Protein 6FF2 (pdb70)

Solvent-accessible surface area: 7250 Å² total; per-residue (Å²): 72,104,39,86,4,63,9,102,56,20,55,24,47,71,0,63,65,19,0,37,72,18,0,70,130,26,107,11,15,106,50,10,90,5,61,63,172,86,11,69,0,27,0,75,27,66,99,104,107,6,48,39,70,80,0,78,85,18,0,83,121,81,65,18,88,22,130,73,101,52,78,9,68,10,99,56,19,56,21,45,68,0,64,68,20,0,36,59,16,0,70,126,29,106,10,15,104,49,12,86,4,62,63,175,84,13,65,0,26,0,67,25,66,98,106,108,7,49,35,69,78,0,85,86,16,0,83,120,80,65,18,83,28,114

Organism: Staphylococcus aureus (strain NCTC 8325 / PS 47) (NCBI:txid93061)

InterPro domains:
  IPR001802 Mercuric transport protein periplasmic component/copper chaperone CopZ [PR00946] (11-27)
  IPR001802 Mercuric transport protein periplasmic component/copper chaperone CopZ [PR00946] (27-42)
  IPR001802 Mercuric transport protein periplasmic component/copper chaperone CopZ [PR00946] (42-56)
  IPR001802 Mercuric transport protein periplasmic component/copper chaperone CopZ [PR00946] (56-68)
  IPR006121 Heavy metal-associated domain, HMA [PF00403] (6-66)
  IPR006121 Heavy metal-associated domain, HMA [PS50846] (2-68)
  IPR006121 Heavy metal-associated domain, HMA [cd00371] (6-67)
  IPR006122 Heavy metal-associated domain, copper ion-binding [TIGR00003] (6-68)
  IPR017969 Heavy-metal-associated, conserved site [PS01047] (8-37)
  IPR036163 Heavy metal-associated domain superfamily [SSF55008] (3-68)
  IPR049740 Copper chaperone CopZ [NF033795] (3-68)

Nearest PDB structures (foldseek):
  6ff2-assembly1_B  TM=1.013E+00  e=1.314E-13  Staphylococcus aureus subsp. aureus NCTC 8325
  2qif-assembly1_A  TM=9.947E-01  e=3.077E-09  unclassified
  2l3m-assembly1_A  TM=9.573E-01  e=1.815E-07  Bacillus anthracis str. Ames
  3dxs-assembly1_X  TM=9.642E-01  e=5.199E-07  Arabidopsis thaliana
  1osd-assembly2_B  TM=9.393E-01  e=1.394E-06  Cupriavidus metallidurans

Sequence (134 aa):
SQEILNVEGMSCGHCKSAVESALNNIDGVTSADVNLENGQVSVQYDDSKVAVSQMKKDAIEDQGYDVVSQEILLNVEGMSCGHCKSAVESSALNNIDGVTSADVNLENGQVSSVQYDDSSKVAVSQMKKDAIEDQGYDVV

Radius of gyration: 18.56 Å; Cα contacts (8 Å, |Δi|>4): 256; chains: 2; bounding box: 21×25×62 Å

CATH classification: 3.30.70.100

Secondary structure (DSSP, 8-state):
-EEEEEEE---SHHHHHHHHHHHHTSTTEEEEEEETTTTEEEEEE-TTT--HHHHHHHHHHTT-EE-/-EEEEEEE---SHHHHHHHHHHHHTSTTEEEEEEETTTTEEEEEE-TTT--HHHHHHHHHHTT-EE-

B-factor: mean 19.3, std 7.09, range [9.58, 59.44]

Structure (mmCIF, N/CA/C/O backbone):
data_6FF2
#
_entry.id   6FF2
#
_cell.length_a   26.619
_cell.length_b   49.460
_cell.length_c   102.829
_cell.angle_alpha   90.00
_cell.angle_beta   90.00
_cell.angle_gamma   90.00
#
_symmetry.space_group_name_H-M   'P 2 21 21'
#
loop_
_entity.id
_entity.type
_entity.pdbx_description
1 polymer 'Copper chaperone CopZ'
2 non-polymer 'COPPER (I) ION'
3 non-polymer 'MAGNESIUM ION'
4 water water
#
loop_
_atom_site.group_PD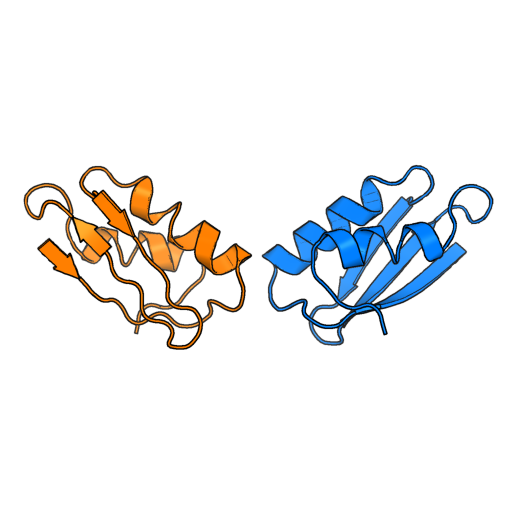B
_atom_site.id
_atom_site.type_symbol
_atom_site.label_atom_id
_atom_site.label_alt_id
_atom_site.label_comp_id
_atom_site.label_asym_id
_atom_site.label_entity_id
_atom_site.label_seq_id
_atom_site.pdbx_PDB_ins_code
_atom_site.Cartn_x
_atom_site.Cartn_y
_atom_site.Cartn_z
_atom_site.occupancy
_atom_site.B_iso_or_equiv
_atom_site.auth_seq_id
_atom_site.auth_comp_id
_atom_site.auth_asym_id
_atom_site.auth_atom_id
_atom_site.pdbx_PDB_model_num
ATOM 1 N N . SER A 1 2 ? 29.130 9.270 -4.065 1.00 18.30 2 SER A N 1
ATOM 2 C CA . SER A 1 2 ? 29.772 7.942 -4.015 1.00 15.72 2 SER A CA 1
ATOM 3 C C . SER A 1 2 ? 29.513 7.371 -2.591 1.00 12.76 2 SER A C 1
ATOM 4 O O . SER A 1 2 ? 29.187 8.143 -1.705 1.00 12.58 2 SER A O 1
ATOM 7 N N . GLN A 1 3 ? 29.656 6.077 -2.474 1.00 12.14 3 GLN A N 1
ATOM 8 C CA . GLN A 1 3 ? 29.535 5.340 -1.215 1.00 11.96 3 GLN A CA 1
ATOM 9 C C . GLN A 1 3 ? 30.725 4.476 -1.021 1.00 11.95 3 GLN A C 1
ATOM 10 O O . GLN A 1 3 ? 31.178 3.776 -1.962 1.00 13.08 3 GLN A O 1
ATOM 16 N N . GLU A 1 4 ? 31.286 4.518 0.214 1.00 11.56 4 GLU A N 1
ATOM 17 C CA . GLU A 1 4 ? 32.365 3.614 0.644 1.00 11.42 4 GLU A CA 1
ATOM 18 C C . GLU A 1 4 ? 31.908 2.876 1.849 1.00 11.13 4 GLU A C 1
ATOM 19 O O . GLU A 1 4 ? 31.311 3.466 2.715 1.00 12.72 4 GLU A O 1
ATOM 25 N N . ILE A 1 5 ? 32.127 1.572 1.883 1.00 12.20 5 ILE A N 1
ATOM 26 C CA . ILE A 1 5 ? 31.922 0.774 3.078 1.00 11.51 5 ILE A CA 1
ATOM 27 C C . ILE A 1 5 ? 33.269 0.355 3.638 1.00 12.64 5 ILE A C 1
ATOM 28 O O . ILE A 1 5 ? 34.006 -0.370 2.969 1.00 14.39 5 ILE A O 1
ATOM 33 N N . LEU A 1 6 ? 33.596 0.804 4.859 1.00 13.01 6 LEU A N 1
ATOM 34 C CA . LEU A 1 6 ? 34.815 0.407 5.550 1.00 13.23 6 LEU A CA 1
ATOM 35 C C . LEU A 1 6 ? 34.462 -0.694 6.521 1.00 13.42 6 LEU A C 1
ATOM 36 O O . LEU A 1 6 ? 33.381 -0.651 7.154 1.00 16.80 6 LEU A O 1
ATOM 41 N N . ASN A 1 7 ? 35.362 -1.654 6.681 1.00 16.04 7 ASN A N 1
ATOM 42 C CA . ASN A 1 7 ? 35.215 -2.697 7.712 1.00 16.50 7 ASN A CA 1
ATOM 43 C C . ASN A 1 7 ? 36.163 -2.340 8.863 1.00 16.69 7 ASN A C 1
ATOM 44 O O . ASN A 1 7 ? 37.334 -2.242 8.659 1.00 18.80 7 ASN A O 1
ATOM 49 N N . VAL A 1 8 ? 35.600 -2.099 10.050 1.00 17.71 8 VAL A N 1
ATOM 50 C CA . VAL A 1 8 ? 36.338 -1.518 11.160 1.00 16.37 8 VAL A CA 1
ATOM 51 C C . VAL A 1 8 ? 36.228 -2.448 12.317 1.00 16.32 8 VAL A C 1
ATOM 52 O O . VAL A 1 8 ? 35.140 -2.951 12.606 1.00 19.77 8 VAL A O 1
ATOM 56 N N . GLU A 1 9 ? 37.386 -2.698 12.925 1.00 15.90 9 GLU A N 1
ATOM 57 C CA . GLU A 1 9 ? 37.482 -3.495 14.170 1.00 17.75 9 GLU A CA 1
ATOM 58 C C . GLU A 1 9 ? 37.753 -2.592 15.349 1.00 19.46 9 GLU A C 1
ATOM 59 O O . GLU A 1 9 ? 38.531 -1.622 15.252 1.00 20.94 9 GLU A O 1
ATOM 65 N N . GLY A 1 10 ? 37.145 -2.964 16.478 1.00 19.60 10 GLY A N 1
ATOM 66 C CA . GLY A 1 10 ? 37.410 -2.257 17.751 1.00 19.81 10 GLY A CA 1
ATOM 67 C C . GLY A 1 10 ? 36.256 -1.377 18.214 1.00 19.44 10 GLY A C 1
ATOM 68 O O . GLY A 1 10 ? 36.313 -0.845 19.313 1.00 21.21 10 GLY A O 1
ATOM 69 N N . MET A 1 11 ? 35.215 -1.197 17.395 1.00 18.43 11 MET A N 1
ATOM 70 C CA . MET A 1 11 ? 34.115 -0.302 17.796 1.00 17.56 11 MET A CA 1
ATOM 71 C C . MET A 1 11 ? 33.193 -1.116 18.683 1.00 18.19 11 MET A C 1
ATOM 72 O O . MET A 1 11 ? 32.563 -2.059 18.225 1.00 22.31 11 MET A O 1
ATOM 77 N N . SER A 1 12 ? 33.102 -0.761 19.970 1.00 18.20 12 SER A N 1
ATOM 78 C CA . SER A 1 12 ? 32.373 -1.643 20.904 1.00 21.14 12 SER A CA 1
ATOM 79 C C . SER A 1 12 ? 31.101 -1.106 21.444 1.00 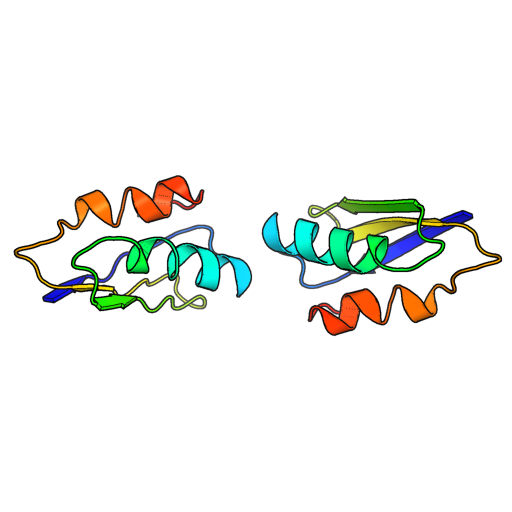22.07 12 SER A C 1
ATOM 80 O O . SER A 1 12 ? 30.418 -1.848 22.118 1.00 24.29 12 SER A O 1
ATOM 83 N N . CYS A 1 13 ? 30.812 0.159 21.256 1.00 18.42 13 CYS A N 1
ATOM 84 C CA . CYS A 1 13 ? 29.670 0.808 21.914 1.00 20.12 13 CYS A CA 1
ATOM 85 C C . CYS A 1 13 ? 29.289 2.091 21.214 1.00 18.88 13 CYS A C 1
ATOM 86 O O . CYS A 1 13 ? 29.941 2.521 20.268 1.00 19.52 13 CYS A O 1
ATOM 89 N N . GLY A 1 14 ? 28.192 2.700 21.664 1.00 20.96 14 GLY A N 1
ATOM 90 C CA . GLY A 1 14 ? 27.730 3.976 21.135 1.00 17.94 14 GLY A CA 1
ATOM 91 C C . GLY A 1 14 ? 28.719 5.130 21.172 1.00 18.23 14 GLY A C 1
ATOM 92 O O . GLY A 1 14 ? 28.689 5.976 20.302 1.00 19.65 14 GLY A O 1
ATOM 93 N N . HIS A 1 15 ? 29.654 5.147 22.142 1.00 16.37 15 HIS A N 1
ATOM 94 C CA . HIS A 1 15 ? 30.710 6.159 22.163 1.00 16.68 15 HIS A CA 1
ATOM 95 C C . HIS A 1 15 ? 31.684 5.998 20.973 1.00 16.63 15 HIS A C 1
ATOM 96 O O . HIS A 1 15 ? 32.122 7.010 20.393 1.00 17.80 15 HIS A O 1
ATOM 103 N N . CYS A 1 16 ? 31.983 4.744 20.628 1.00 16.82 16 CYS A N 1
ATOM 104 C CA . CYS A 1 16 ? 32.867 4.418 19.505 1.00 16.07 16 CYS A CA 1
ATOM 105 C C . CYS A 1 16 ? 32.189 4.884 18.197 1.00 16.34 16 CYS A C 1
ATOM 106 O O . CYS A 1 16 ? 32.802 5.572 17.356 1.00 17.74 16 CYS A O 1
ATOM 109 N N . LYS A 1 17 ? 30.925 4.554 18.080 1.00 15.99 17 LYS A N 1
ATOM 110 C CA . LYS A 1 17 ? 30.111 4.989 16.935 1.00 18.25 17 LYS A CA 1
ATOM 111 C C . LYS A 1 17 ? 30.157 6.494 16.785 1.00 17.94 17 LYS A C 1
ATOM 112 O O . LYS A 1 17 ? 30.382 7.043 15.682 1.00 17.46 17 LYS A O 1
ATOM 118 N N . SER A 1 18 ? 29.916 7.222 17.854 1.00 18.41 18 SER A N 1
ATOM 119 C CA . SER A 1 18 ? 29.877 8.646 17.788 1.00 17.84 18 SER A CA 1
ATOM 120 C C . SER A 1 18 ? 31.218 9.216 17.357 1.00 17.88 18 SER A C 1
ATOM 121 O O . SER A 1 18 ? 31.292 10.143 16.533 1.00 19.34 18 SER A O 1
ATOM 124 N N . ALA A 1 19 ? 32.292 8.671 17.913 1.00 16.06 19 ALA A N 1
ATOM 125 C CA . ALA A 1 19 ? 33.616 9.166 17.623 1.00 17.31 19 ALA A CA 1
ATOM 126 C C . ALA A 1 19 ? 34.000 8.954 16.139 1.00 15.99 19 ALA A C 1
ATOM 127 O O . ALA A 1 19 ? 34.675 9.812 15.553 1.00 17.64 19 ALA A O 1
ATOM 129 N N . VAL A 1 20 ? 33.689 7.765 15.631 1.00 16.26 20 VAL A N 1
ATOM 130 C CA . VAL A 1 20 ? 34.002 7.419 14.223 1.00 15.27 20 VAL A CA 1
ATOM 131 C C . VAL A 1 20 ? 33.167 8.319 13.319 1.00 15.25 20 VAL A C 1
ATOM 132 O O . VAL A 1 20 ? 33.728 8.932 12.365 1.00 14.35 20 VAL A O 1
ATOM 136 N N . GLU A 1 21 ? 31.883 8.429 13.579 1.00 14.97 21 GLU A N 1
ATOM 137 C CA . GLU A 1 21 ? 31.043 9.283 12.690 1.00 14.80 21 GLU A CA 1
ATOM 138 C C . GLU A 1 21 ? 31.519 10.752 12.731 1.00 16.14 21 GLU A C 1
ATOM 139 O O . GLU A 1 21 ? 31.565 11.409 11.694 1.00 16.63 21 GLU A O 1
ATOM 145 N N . SER A 1 22 ? 31.870 11.285 13.899 1.00 17.16 22 SER A N 1
ATOM 146 C CA . SER A 1 22 ? 32.352 12.652 13.958 1.00 17.93 22 SER A CA 1
ATOM 147 C C . SER A 1 22 ? 33.630 12.865 13.217 1.00 17.58 22 SER A C 1
ATOM 148 O O . SER A 1 22 ? 33.782 13.859 12.522 1.00 20.57 22 SER A O 1
ATOM 151 N N . ALA A 1 23 ? 34.572 11.944 13.360 1.00 15.73 23 ALA A N 1
ATOM 152 C CA . ALA A 1 23 ? 35.871 12.082 12.683 1.00 16.82 23 ALA A CA 1
ATOM 153 C C . ALA A 1 23 ? 35.691 12.083 11.164 1.00 15.86 23 ALA A C 1
ATOM 154 O O . ALA A 1 23 ? 36.284 12.872 10.463 1.00 18.40 23 ALA A O 1
ATOM 156 N N . LEU A 1 24 ? 34.813 11.212 10.699 1.00 13.45 24 LEU A N 1
ATOM 157 C CA . LEU A 1 24 ? 34.545 11.146 9.255 1.00 14.28 24 LEU A CA 1
ATOM 158 C C . LEU A 1 24 ? 33.841 12.376 8.744 1.00 15.74 24 LEU A C 1
ATOM 159 O O . LEU A 1 24 ? 34.198 12.883 7.717 1.00 15.41 24 LEU A O 1
ATOM 164 N N . ASN A 1 25 ? 32.801 12.828 9.455 1.00 13.80 25 ASN A N 1
ATOM 165 C CA . ASN A 1 25 ? 32.083 14.041 9.048 1.00 16.60 25 ASN A CA 1
ATOM 166 C C . ASN A 1 25 ? 32.889 15.331 9.115 1.00 17.36 25 ASN A C 1
ATOM 167 O O . ASN A 1 25 ? 32.512 16.336 8.485 1.00 22.42 25 ASN A O 1
ATOM 172 N N . ASN A 1 26 ? 33.981 15.350 9.847 1.00 18.84 26 ASN A N 1
ATOM 173 C CA . ASN A 1 26 ? 34.902 16.480 9.843 1.00 20.44 26 ASN A CA 1
ATOM 174 C C . ASN A 1 26 ? 35.648 16.665 8.556 1.00 20.37 26 ASN A C 1
ATOM 175 O O . ASN A 1 26 ? 36.206 17.714 8.360 1.00 25.11 26 ASN A O 1
ATOM 180 N N . ILE A 1 27 ? 35.726 15.622 7.710 1.00 17.01 27 ILE A N 1
ATOM 181 C CA . ILE A 1 27 ? 36.468 15.708 6.479 1.00 15.96 27 ILE A CA 1
ATOM 182 C C . ILE A 1 27 ? 35.625 16.420 5.434 1.00 16.76 27 ILE A C 1
ATOM 183 O O . ILE A 1 27 ? 34.493 15.982 5.166 1.00 17.84 27 ILE A O 1
ATOM 188 N N . ASP A 1 28 ? 36.210 17.422 4.787 1.00 16.28 28 ASP A N 1
ATOM 189 C CA . ASP A 1 28 ? 35.509 18.133 3.701 1.00 17.70 28 ASP A CA 1
ATOM 190 C C . ASP A 1 28 ? 35.330 17.179 2.539 1.00 17.42 28 ASP A C 1
ATOM 191 O O . ASP A 1 28 ? 36.276 16.504 2.089 1.00 18.79 28 ASP A O 1
ATOM 196 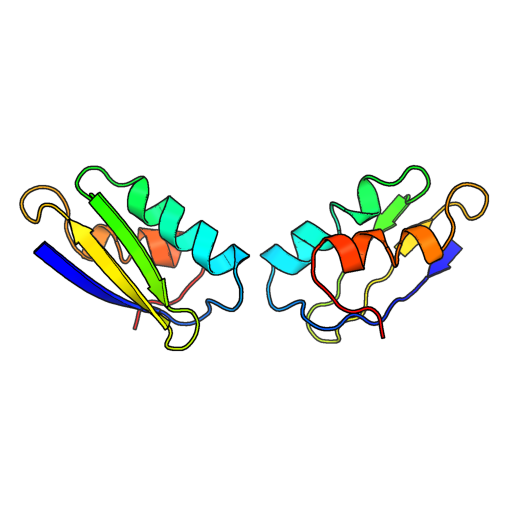N N . GLY A 1 29 ? 34.073 17.091 2.088 1.00 16.01 29 GLY A N 1
ATOM 197 C CA . GLY A 1 29 ? 33.665 16.163 1.027 1.00 15.07 29 GLY A CA 1
ATOM 198 C C . GLY A 1 29 ? 32.948 14.908 1.503 1.00 13.07 29 GLY A C 1
ATOM 199 O O . GLY A 1 29 ? 32.340 14.162 0.716 1.00 12.36 29 GLY A O 1
ATOM 200 N N . VAL A 1 30 ? 33.038 14.597 2.821 1.00 12.13 30 VAL A N 1
ATOM 201 C CA . VAL A 1 30 ? 32.191 13.548 3.418 1.00 13.28 30 VAL A CA 1
ATOM 202 C C . VAL A 1 30 ? 30.881 14.165 3.789 1.00 13.52 30 VAL A C 1
ATOM 203 O O . VAL A 1 30 ? 30.811 15.186 4.453 1.00 14.25 30 VAL A O 1
ATOM 207 N N . THR A 1 31 ? 29.826 13.549 3.253 1.00 12.47 31 THR A N 1
ATOM 208 C CA . THR A 1 31 ? 28.455 14.023 3.427 1.00 12.43 31 THR A CA 1
ATOM 209 C C . THR A 1 31 ? 27.799 13.415 4.659 1.00 11.79 31 THR A C 1
ATOM 210 O O . THR A 1 31 ? 27.111 14.113 5.390 1.00 15.80 31 THR A O 1
ATOM 214 N N . SER A 1 32 ? 28.006 12.117 4.893 1.00 12.36 32 SER A N 1
ATOM 215 C CA . SER A 1 32 ? 27.528 11.474 6.075 1.00 11.85 32 SER A CA 1
ATOM 216 C C . SER A 1 32 ? 28.304 10.202 6.340 1.00 12.04 32 SER A C 1
ATOM 217 O O . SER A 1 32 ? 28.971 9.650 5.443 1.00 10.89 32 SER A O 1
ATOM 220 N N . ALA A 1 33 ? 28.198 9.674 7.553 1.00 12.95 33 ALA A N 1
ATOM 221 C CA . ALA A 1 33 ? 28.820 8.424 7.920 1.00 12.74 33 ALA A CA 1
ATOM 222 C C . ALA A 1 33 ? 27.867 7.676 8.858 1.00 13.47 33 ALA A C 1
ATOM 223 O O . ALA A 1 33 ? 27.305 8.310 9.783 1.00 16.33 33 ALA A O 1
ATOM 225 N N . ASP A 1 34 ? 27.719 6.371 8.656 1.00 13.51 34 ASP A N 1
ATOM 226 C CA . ASP A 1 34 ? 26.783 5.533 9.468 1.00 15.18 34 ASP A CA 1
ATOM 227 C C . ASP A 1 34 ? 27.496 4.250 9.863 1.00 16.18 34 ASP A C 1
ATOM 228 O O . ASP A 1 34 ? 27.792 3.386 9.031 1.00 16.32 34 ASP A O 1
ATOM 233 N N . VAL A 1 35 ? 27.815 4.157 11.157 1.00 15.36 35 VAL A N 1
ATOM 234 C CA . VAL A 1 35 ? 28.419 2.987 11.758 1.00 15.36 35 VAL A CA 1
ATOM 235 C C . VAL A 1 35 ? 27.350 1.964 12.101 1.00 15.43 35 VAL A C 1
ATOM 236 O O . VAL A 1 35 ? 26.364 2.290 12.795 1.00 18.42 35 VAL A O 1
ATOM 240 N N . ASN A 1 36 ? 27.549 0.739 11.670 1.0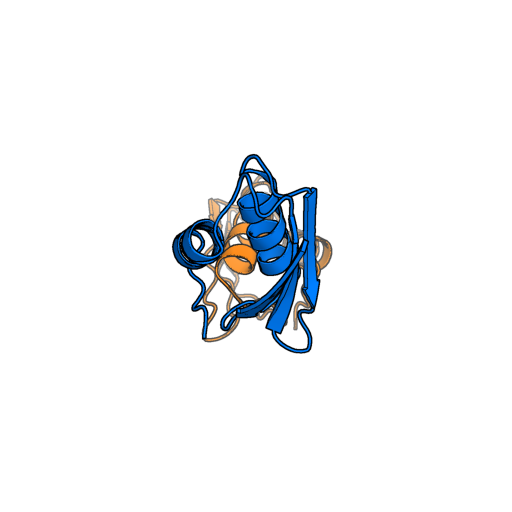0 16.92 36 ASN A N 1
ATOM 241 C CA . ASN A 1 36 ? 26.760 -0.411 12.161 1.00 17.02 36 ASN A CA 1
ATOM 242 C C . ASN A 1 36 ? 27.604 -1.155 13.170 1.00 17.17 36 ASN A C 1
ATOM 243 O O . ASN A 1 36 ? 28.520 -1.871 12.817 1.00 20.16 36 ASN A O 1
ATOM 248 N N . LEU A 1 37 ? 27.285 -0.989 14.450 1.00 19.33 37 LEU A N 1
ATOM 249 C CA . LEU A 1 37 ? 28.100 -1.605 15.510 1.00 21.16 37 LEU A CA 1
ATOM 250 C C . LEU A 1 37 ? 28.019 -3.109 15.500 1.00 23.18 37 LEU A C 1
ATOM 251 O O . LEU A 1 37 ? 28.947 -3.778 15.944 1.00 25.78 37 LEU A O 1
ATOM 256 N N . GLU A 1 38 ? 26.920 -3.637 14.965 1.00 22.60 38 GLU A N 1
ATOM 257 C CA . GLU A 1 38 ? 26.666 -5.093 15.001 1.00 28.43 38 GLU A CA 1
ATOM 258 C C . GLU A 1 38 ? 27.570 -5.840 14.023 1.00 28.03 38 GLU A C 1
ATOM 259 O O . GLU A 1 38 ? 27.938 -6.954 14.300 1.00 36.04 38 GLU A O 1
ATOM 265 N N . ASN A 1 39 ? 27.965 -5.209 12.910 1.00 25.67 39 ASN A N 1
ATOM 266 C CA . ASN A 1 39 ? 28.898 -5.885 11.993 1.00 24.73 39 ASN A CA 1
ATOM 267 C C . ASN A 1 39 ? 30.184 -5.160 11.701 1.00 20.49 39 ASN A C 1
ATOM 268 O O . ASN A 1 39 ? 31.009 -5.672 10.972 1.00 24.94 39 ASN A O 1
ATOM 273 N N . GLY A 1 40 ? 30.410 -4.009 12.309 1.00 18.12 40 GLY A N 1
ATOM 274 C CA . GLY A 1 40 ? 31.613 -3.228 12.092 1.00 17.37 40 GLY A CA 1
ATOM 275 C C . GLY A 1 40 ? 31.692 -2.482 10.776 1.00 18.09 40 GLY A C 1
ATOM 276 O O . GLY A 1 40 ? 32.748 -1.865 10.453 1.00 18.70 40 GLY A O 1
ATOM 277 N N . GLN A 1 41 ? 30.612 -2.493 10.009 1.00 16.60 41 GLN A N 1
ATOM 278 C CA . GLN A 1 41 ? 30.619 -1.791 8.730 1.00 17.90 41 GLN A CA 1
ATOM 279 C C . GLN A 1 41 ? 30.332 -0.330 8.921 1.00 16.68 41 GLN A C 1
ATOM 280 O O . GLN A 1 41 ? 29.340 0.042 9.582 1.00 20.15 41 GLN A O 1
ATOM 286 N N . VAL A 1 42 ? 31.127 0.495 8.265 1.00 15.05 42 VAL A N 1
ATOM 287 C CA . VAL A 1 42 ? 30.869 1.906 8.266 1.00 14.32 42 VAL A CA 1
ATOM 288 C C . VAL A 1 42 ? 30.588 2.432 6.845 1.00 14.14 42 VAL A C 1
ATOM 289 O O . VAL A 1 42 ? 31.443 2.274 5.996 1.00 15.83 42 VAL A O 1
ATOM 293 N N . SER A 1 43 ? 29.390 2.933 6.628 1.00 12.71 43 SER A N 1
ATOM 294 C CA . SER A 1 43 ? 28.977 3.425 5.325 1.00 12.95 43 SER A CA 1
ATOM 295 C C . SER A 1 43 ? 29.189 4.912 5.258 1.00 12.27 43 SER A C 1
ATOM 296 O O . SER A 1 43 ? 28.595 5.668 6.023 1.00 14.91 43 SER A O 1
ATOM 299 N N . VAL A 1 44 ? 29.954 5.373 4.258 1.00 11.70 44 VAL A N 1
ATOM 300 C CA . VAL A 1 44 ? 30.279 6.802 4.109 1.00 12.33 44 VAL A CA 1
ATOM 301 C C . VAL A 1 44 ? 29.754 7.241 2.747 1.00 11.38 44 VAL A C 1
ATOM 302 O O . VAL A 1 44 ? 30.011 6.582 1.732 1.00 12.14 44 VAL A O 1
ATOM 306 N N . GLN A 1 45 ? 28.980 8.295 2.759 1.00 9.58 45 GLN A N 1
ATOM 307 C CA . GLN A 1 45 ? 28.515 8.986 1.541 1.00 10.06 45 GLN A CA 1
ATOM 308 C C . GLN A 1 45 ? 29.438 10.193 1.333 1.00 10.31 45 GLN A C 1
ATOM 309 O O . GLN A 1 45 ? 29.637 11.017 2.255 1.00 10.29 45 GLN A O 1
ATOM 315 N N . TYR A 1 46 ? 29.963 10.351 0.118 1.00 10.06 46 TYR A N 1
ATOM 316 C CA . TYR A 1 46 ? 30.977 11.362 -0.107 1.00 10.43 46 TYR A CA 1
ATOM 317 C C . TYR A 1 46 ? 31.071 11.768 -1.578 1.00 11.53 46 TYR A C 1
ATOM 318 O O . TYR A 1 46 ? 30.602 11.008 -2.452 1.00 11.72 46 TYR A O 1
ATOM 327 N N . ASP A 1 47 ? 31.700 12.925 -1.797 1.00 11.80 47 ASP A N 1
ATOM 328 C CA . ASP A 1 47 ? 31.986 13.430 -3.149 1.00 10.39 47 ASP A CA 1
ATOM 329 C C . ASP A 1 47 ? 33.380 12.897 -3.494 1.00 10.31 47 ASP A C 1
ATOM 330 O O . ASP A 1 47 ? 34.367 13.343 -2.872 1.00 11.95 47 ASP A O 1
ATOM 335 N N . ASP A 1 48 ? 33.445 11.954 -4.420 1.00 12.06 48 ASP A N 1
ATOM 336 C CA . ASP A 1 48 ? 34.688 11.249 -4.754 1.00 12.10 48 ASP A CA 1
ATOM 337 C C . ASP A 1 48 ? 35.643 12.149 -5.556 1.00 11.23 48 ASP A C 1
ATOM 338 O O . ASP A 1 48 ? 36.802 11.763 -5.768 1.00 14.19 48 ASP A O 1
ATOM 343 N N . SER A 1 49 ? 35.236 13.367 -5.886 1.00 12.14 49 SER A N 1
ATOM 344 C CA . SER A 1 49 ? 36.177 14.332 -6.447 1.00 13.12 49 SER A CA 1
ATOM 345 C C . SER A 1 49 ? 36.918 15.053 -5.365 1.00 13.87 49 SER A C 1
ATOM 346 O O . SER A 1 49 ? 37.992 15.640 -5.613 1.00 17.35 49 SER A O 1
ATOM 349 N N . LYS A 1 50 ? 36.411 15.012 -4.114 1.00 12.59 50 LYS A N 1
ATOM 350 C CA . LYS A 1 50 ? 36.965 15.832 -3.026 1.00 14.34 50 LYS A CA 1
ATOM 351 C C . LYS A 1 50 ? 37.705 15.031 -1.981 1.00 15.69 50 LYS A C 1
ATOM 352 O O . LYS A 1 50 ? 38.703 15.501 -1.448 1.00 20.27 50 LYS A O 1
ATOM 358 N N . VAL A 1 51 ? 37.260 13.809 -1.742 1.00 11.87 51 VAL A N 1
ATOM 359 C CA . VAL A 1 51 ? 37.836 13.022 -0.634 1.00 12.46 51 VAL A CA 1
ATOM 360 C C . VAL A 1 51 ? 38.195 11.651 -1.107 1.00 14.33 51 VAL A C 1
ATOM 361 O O . VAL A 1 51 ? 37.489 11.041 -1.901 1.00 13.76 51 VAL A O 1
ATOM 365 N N . ALA A 1 52 ? 39.384 11.184 -0.656 1.00 13.96 52 ALA A N 1
ATOM 366 C CA . ALA A 1 52 ? 39.836 9.859 -0.918 1.00 13.83 52 ALA A CA 1
ATOM 367 C C . ALA A 1 52 ? 39.530 8.874 0.231 1.00 12.85 52 ALA A C 1
ATOM 368 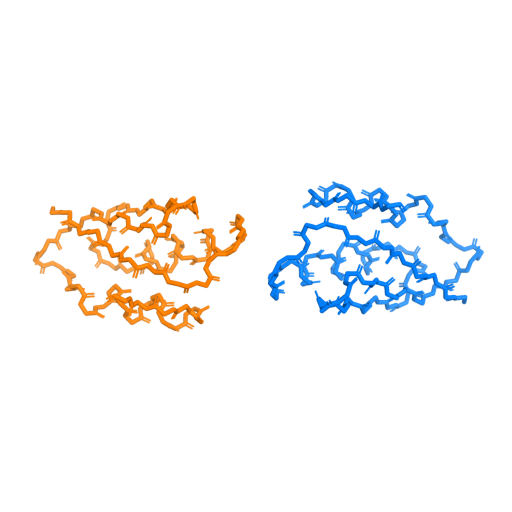O O . ALA A 1 52 ? 39.498 9.299 1.388 1.00 14.00 52 ALA A O 1
ATOM 370 N N . VAL A 1 53 ? 39.411 7.589 -0.095 1.00 13.28 53 VAL A N 1
ATOM 371 C CA . VAL A 1 53 ? 39.173 6.624 0.939 1.00 13.33 53 VAL A CA 1
ATOM 372 C C . VAL A 1 53 ? 40.360 6.603 1.941 1.00 13.07 53 VAL A C 1
ATOM 373 O O . VAL A 1 53 ? 40.165 6.367 3.123 1.00 13.84 53 VAL A O 1
ATOM 377 N N . SER A 1 54 ? 41.570 6.859 1.457 1.00 13.08 54 SER A N 1
ATOM 378 C CA . SER A 1 54 ? 42.730 6.929 2.359 1.00 13.10 54 SER A CA 1
ATOM 379 C C . SER A 1 54 ? 42.526 7.916 3.519 1.00 12.42 54 SER A C 1
ATOM 380 O O . SER A 1 54 ? 42.957 7.659 4.649 1.00 14.53 54 SER A O 1
ATOM 383 N N . GLN A 1 55 ? 41.895 9.057 3.271 1.00 12.05 55 GLN A N 1
ATOM 384 C CA . GLN A 1 55 ? 41.613 10.043 4.290 1.00 13.07 55 GLN A CA 1
ATOM 385 C C . GLN A 1 55 ? 40.606 9.468 5.318 1.00 12.75 55 GLN A C 1
ATOM 386 O O . GLN A 1 55 ? 40.694 9.747 6.518 1.00 14.37 55 GLN A O 1
ATOM 392 N N . MET A 1 56 ? 39.617 8.704 4.859 1.00 12.93 56 MET A N 1
ATOM 393 C CA . MET A 1 56 ? 38.665 8.094 5.770 1.00 12.92 56 MET A CA 1
ATOM 394 C C . MET A 1 56 ? 39.327 7.068 6.677 1.00 13.81 56 MET A C 1
ATOM 395 O O . MET A 1 56 ? 39.063 7.028 7.887 1.00 13.83 56 MET A O 1
ATOM 400 N N . LYS A 1 57 ? 40.132 6.194 6.079 1.00 13.11 57 LYS A N 1
ATOM 401 C CA A LYS A 1 57 ? 40.855 5.184 6.853 0.50 14.51 57 LYS A CA 1
ATOM 402 C CA B LYS A 1 57 ? 40.882 5.181 6.832 0.50 14.14 57 LYS A CA 1
ATOM 403 C C . LYS A 1 57 ? 41.722 5.862 7.890 1.00 14.28 57 LYS A C 1
ATOM 404 O O . LYS A 1 57 ? 41.796 5.380 9.037 1.00 15.57 57 LYS A O 1
ATOM 415 N N . ASP A 1 58 ? 42.434 6.919 7.491 1.00 14.24 58 ASP A N 1
ATOM 416 C CA . ASP A 1 58 ? 43.314 7.571 8.480 1.00 16.75 58 ASP A CA 1
ATOM 417 C C . ASP A 1 58 ? 42.529 8.154 9.613 1.00 16.11 58 ASP A C 1
ATOM 418 O O . ASP A 1 58 ? 42.977 8.106 10.770 1.00 18.85 58 ASP A O 1
ATOM 423 N N . ALA A 1 59 ? 41.375 8.760 9.312 1.00 15.55 59 ALA A N 1
ATOM 424 C CA . ALA A 1 59 ? 40.561 9.384 10.352 1.00 17.36 59 ALA A CA 1
ATOM 425 C C . ALA A 1 59 ? 40.082 8.344 11.353 1.00 16.28 59 ALA A C 1
ATOM 426 O O . ALA A 1 59 ? 40.008 8.620 12.571 1.00 18.84 59 ALA A O 1
ATOM 428 N N . ILE A 1 60 ? 39.756 7.170 10.873 1.00 14.09 60 ILE A N 1
ATOM 429 C CA . ILE A 1 60 ? 39.290 6.100 11.723 1.00 15.27 60 ILE A CA 1
ATOM 430 C C . ILE A 1 60 ? 40.461 5.587 12.581 1.00 15.82 60 ILE A C 1
ATOM 431 O O . ILE A 1 60 ? 40.311 5.411 13.795 1.00 16.55 60 ILE A O 1
ATOM 436 N N . GLU A 1 61 ? 41.601 5.342 11.954 1.00 16.50 61 GLU A N 1
ATOM 437 C CA . GLU A 1 61 ? 42.741 4.785 12.655 1.00 18.67 61 GLU A CA 1
ATOM 438 C C . GLU A 1 61 ? 43.286 5.792 13.664 1.00 19.12 61 GLU A C 1
ATOM 439 O O . GLU A 1 61 ? 43.694 5.382 14.747 1.00 23.67 61 GLU A O 1
ATOM 445 N N . ASP A 1 62 ? 43.215 7.084 13.378 1.00 20.82 62 ASP A N 1
ATOM 446 C CA . ASP A 1 62 ? 43.579 8.113 14.365 1.00 23.34 62 ASP A CA 1
ATOM 447 C C . ASP A 1 62 ? 42.696 8.147 15.615 1.00 21.30 62 ASP A C 1
ATOM 448 O O . ASP A 1 62 ? 43.116 8.663 16.624 1.00 26.65 62 ASP A O 1
ATOM 453 N N . GLN A 1 63 ? 41.467 7.658 15.548 1.00 21.02 63 GLN A N 1
ATOM 454 C CA . GLN A 1 63 ? 40.585 7.466 16.710 1.00 23.82 63 GLN A CA 1
ATOM 455 C C . GLN A 1 63 ? 40.860 6.171 17.458 1.00 21.83 63 GLN A C 1
ATOM 456 O O . GLN A 1 63 ? 40.192 5.912 18.475 1.00 26.37 63 GLN A O 1
ATOM 462 N N . GLY A 1 64 ? 41.834 5.382 17.002 1.00 21.92 64 GLY A N 1
ATOM 463 C CA . GLY A 1 64 ? 42.251 4.171 17.686 1.00 22.78 64 GLY A CA 1
ATOM 464 C C . GLY A 1 64 ? 41.723 2.843 17.192 1.00 22.72 64 GLY A C 1
ATOM 465 O O . GLY A 1 64 ? 42.017 1.827 17.777 1.00 25.94 64 GLY A O 1
ATOM 466 N N . TYR A 1 65 ? 40.999 2.819 16.089 1.00 18.21 65 TYR A N 1
ATOM 467 C CA . TYR A 1 65 ? 40.380 1.586 15.548 1.00 15.94 65 TYR A CA 1
ATOM 468 C C . TYR A 1 65 ? 41.227 1.042 14.402 1.00 17.43 65 TYR A C 1
ATOM 469 O O . TYR A 1 65 ? 42.079 1.717 13.910 1.00 20.33 65 TYR A O 1
ATOM 478 N N . ASP A 1 66 ? 40.974 -0.190 13.991 1.00 20.50 66 ASP A N 1
ATOM 479 C CA . ASP A 1 66 ? 41.696 -0.832 12.891 1.00 21.23 66 ASP A CA 1
ATOM 480 C C . ASP A 1 66 ? 40.767 -0.929 11.678 1.00 18.77 66 ASP A C 1
ATOM 481 O O . ASP A 1 66 ? 39.649 -1.476 11.779 1.00 21.42 66 ASP A O 1
ATOM 486 N N . VAL A 1 67 ? 41.228 -0.472 10.532 1.00 20.53 67 VAL A N 1
ATOM 487 C CA . VAL A 1 67 ? 40.440 -0.637 9.335 1.00 19.66 67 VAL A CA 1
ATOM 488 C C . VAL A 1 67 ? 40.963 -1.898 8.617 1.00 23.17 67 VAL A C 1
ATOM 489 O O . VAL A 1 67 ? 42.156 -2.000 8.368 1.00 25.12 67 VAL A O 1
ATOM 493 N N . VAL A 1 68 ? 40.082 -2.840 8.266 1.00 19.61 68 VAL A N 1
ATOM 494 C CA . VAL A 1 68 ? 40.482 -4.091 7.631 1.00 23.72 68 VAL A CA 1
ATOM 495 C C . VAL A 1 68 ? 40.833 -3.825 6.187 1.00 28.84 68 VAL A C 1
ATOM 496 O O . VAL A 1 68 ? 40.102 -3.124 5.479 1.00 34.60 68 VAL A O 1
ATOM 501 N N . SER B 1 2 ? 37.590 6.767 52.310 1.00 19.47 2 SER B N 1
ATOM 502 C CA . SER B 1 2 ? 36.918 5.499 52.209 1.00 18.18 2 SER B CA 1
ATOM 503 C C . SER B 1 2 ? 37.079 5.029 50.774 1.00 13.61 2 SER B C 1
ATOM 504 O O . SER B 1 2 ? 37.272 5.863 49.866 1.00 14.46 2 SER B O 1
ATOM 507 N N . GLN B 1 3 ? 36.966 3.742 50.623 1.00 15.45 3 GLN B N 1
ATOM 508 C CA . GLN B 1 3 ? 37.038 3.050 49.314 1.00 14.20 3 GLN B CA 1
ATOM 509 C C . GLN B 1 3 ? 35.832 2.165 49.101 1.00 12.26 3 GLN B C 1
ATOM 510 O O . GLN B 1 3 ? 35.416 1.405 49.973 1.00 15.20 3 GLN B O 1
ATOM 516 N N . GLU B 1 4 ? 35.240 2.258 47.898 1.00 11.27 4 GLU B N 1
ATOM 517 C CA . GLU B 1 4 ? 34.246 1.314 47.483 1.00 12.07 4 GLU B CA 1
ATOM 518 C C . GLU B 1 4 ? 34.643 0.712 46.184 1.00 13.20 4 GLU B C 1
ATOM 519 O O . GLU B 1 4 ? 34.993 1.473 45.276 1.00 13.61 4 GLU B O 1
ATOM 525 N N . ILE B 1 5 ? 34.465 -0.604 46.047 1.00 15.49 5 ILE B N 1
ATOM 526 C CA . ILE B 1 5 ? 34.721 -1.252 44.752 1.00 16.75 5 ILE B CA 1
ATOM 527 C C . ILE B 1 5 ? 33.383 -1.734 44.248 1.00 15.14 5 ILE B C 1
ATOM 528 O O . ILE B 1 5 ? 32.744 -2.564 44.880 1.00 20.28 5 ILE B O 1
ATOM 533 N N . LEU B 1 6 ? 32.917 -1.185 43.126 1.00 15.59 6 LEU B N 1
ATOM 534 C CA A LEU B 1 6 ? 31.682 -1.597 42.499 0.80 15.88 6 LEU B CA 1
ATOM 535 C CA B LEU B 1 6 ? 31.667 -1.603 42.507 0.20 14.99 6 LEU B CA 1
ATOM 536 C C . LEU B 1 6 ? 31.972 -2.456 41.288 1.00 15.98 6 LEU B C 1
ATOM 537 O O . LEU B 1 6 ? 32.931 -2.207 40.584 1.00 19.81 6 LEU B O 1
ATOM 546 N N . ASN B 1 7 ? 31.146 -3.469 41.060 1.00 17.36 7 ASN B N 1
ATOM 547 C CA . ASN B 1 7 ? 31.320 -4.344 39.881 1.00 17.65 7 ASN B CA 1
ATOM 548 C C . ASN B 1 7 ? 30.280 -3.881 38.860 1.00 19.40 7 ASN B C 1
ATOM 549 O O . ASN B 1 7 ? 29.112 -3.801 39.140 1.00 21.39 7 ASN B O 1
ATOM 554 N N . VAL B 1 8 ? 30.755 -3.546 37.668 1.00 18.20 8 VAL B N 1
ATOM 555 C CA . VAL B 1 8 ? 29.929 -2.909 36.655 1.00 17.32 8 VAL B CA 1
ATOM 556 C C . VAL B 1 8 ? 29.987 -3.750 35.392 1.00 19.18 8 VAL B C 1
ATOM 557 O O . VAL B 1 8 ? 31.067 -4.222 35.009 1.00 23.95 8 VAL B O 1
ATOM 561 N N . GLU B 1 9 ? 28.838 -3.863 34.746 1.00 20.67 9 GLU B N 1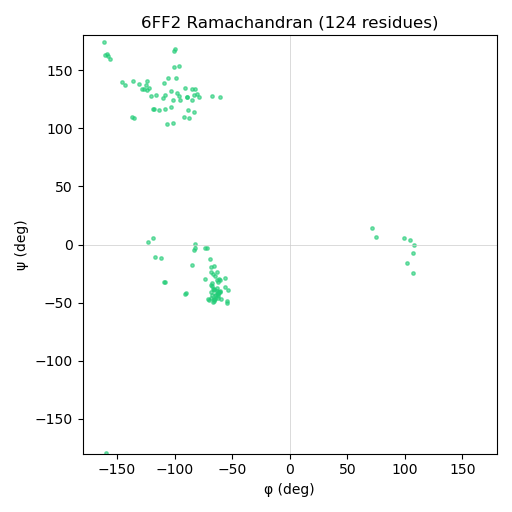
ATOM 562 C CA . GLU B 1 9 ? 28.668 -4.547 33.441 1.00 21.32 9 GLU B CA 1
ATOM 563 C C . GLU B 1 9 ? 28.402 -3.531 32.350 1.00 22.71 9 GLU B C 1
ATOM 564 O O . GLU B 1 9 ? 27.680 -2.606 32.566 1.00 23.23 9 GLU B O 1
ATOM 570 N N . GLY B 1 10 ? 29.008 -3.726 31.177 1.00 22.74 10 GLY B N 1
ATOM 571 C CA . GLY B 1 10 ? 28.734 -2.965 29.972 1.00 20.23 10 GLY B CA 1
ATOM 572 C C . GLY B 1 10 ? 29.808 -2.002 29.561 1.00 19.13 10 GLY B C 1
ATOM 573 O O . GLY B 1 10 ? 29.668 -1.340 28.542 1.00 21.38 10 GLY B O 1
ATOM 574 N N . MET B 1 11 ? 30.911 -1.908 30.314 1.00 17.76 11 MET B N 1
ATOM 575 C CA . MET B 1 11 ? 31.951 -0.943 30.002 1.00 17.36 11 MET B CA 1
ATOM 576 C C . MET B 1 11 ? 32.892 -1.635 29.048 1.00 19.70 11 MET B C 1
ATOM 577 O O . MET B 1 11 ? 33.550 -2.589 29.402 1.00 23.43 11 MET B O 1
ATOM 582 N N . SER B 1 12 ? 32.982 -1.141 27.840 1.00 17.80 12 SER B N 1
ATOM 583 C CA . SER B 1 12 ? 33.617 -1.958 26.812 1.00 17.41 12 SER B CA 1
ATOM 584 C C . SER B 1 12 ? 34.876 -1.331 26.248 1.00 17.35 12 SER B C 1
ATOM 585 O O . SER B 1 12 ? 35.585 -1.957 25.448 1.00 21.41 12 SER B O 1
ATOM 588 N N . CYS B 1 13 ? 35.155 -0.084 26.556 1.00 17.87 13 CYS B N 1
ATOM 589 C CA . CYS B 1 13 ? 36.291 0.615 25.992 1.00 19.77 13 CYS B CA 1
ATOM 590 C C . CYS B 1 13 ? 36.699 1.815 26.817 1.00 16.63 13 CYS B C 1
ATOM 591 O O . CYS B 1 13 ? 36.009 2.194 27.773 1.00 17.47 13 CYS B O 1
ATOM 594 N N . GLY B 1 14 ? 37.714 2.501 26.356 1.00 17.19 14 GLY B N 1
ATOM 595 C CA . GLY B 1 14 ? 38.211 3.668 27.017 1.00 17.44 14 GLY B CA 1
ATOM 596 C C . GLY B 1 14 ? 37.195 4.784 27.113 1.00 18.13 14 GLY B C 1
ATOM 597 O O . GLY B 1 14 ? 37.260 5.614 28.023 1.00 16.99 14 GLY B O 1
ATOM 598 N N . HIS B 1 15 ? 36.277 4.880 26.163 1.00 16.24 15 HIS B N 1
ATOM 599 C CA . HIS B 1 1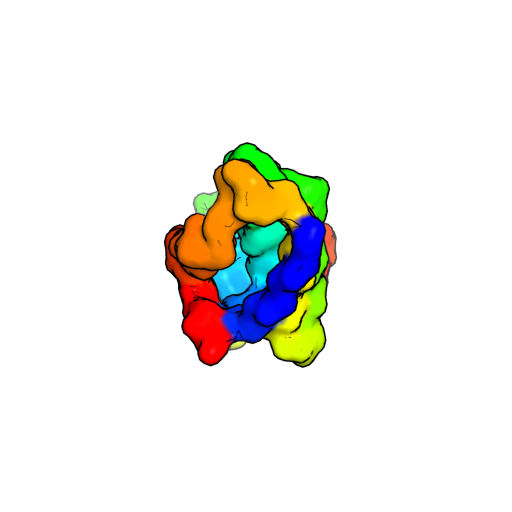5 ? 35.275 5.919 26.256 1.00 15.18 15 HIS B CA 1
ATOM 600 C C . HIS B 1 15 ? 34.334 5.635 27.414 1.00 15.88 15 HIS B C 1
ATOM 601 O O . HIS B 1 15 ? 33.882 6.589 28.106 1.00 15.96 15 HIS B O 1
ATOM 608 N N . CYS B 1 16 ? 33.976 4.367 27.576 1.00 14.96 16 CYS B N 1
ATOM 609 C CA . CYS B 1 16 ? 33.117 3.984 28.718 1.00 15.13 16 CYS B CA 1
ATOM 610 C C . CYS B 1 16 ? 33.866 4.307 30.027 1.00 14.62 16 CYS B C 1
ATOM 611 O O . CYS B 1 16 ? 33.232 4.812 30.980 1.00 16.46 16 CYS B O 1
ATOM 614 N N . LYS B 1 17 ? 35.144 3.938 30.108 1.00 16.46 17 LYS B N 1
ATOM 615 C CA . LYS B 1 17 ? 35.947 4.236 31.280 1.00 15.30 17 LYS B CA 1
ATOM 616 C C . LYS B 1 17 ? 35.926 5.703 31.588 1.00 15.53 17 LYS B C 1
ATOM 617 O O . LYS B 1 17 ? 35.670 6.135 32.752 1.00 16.65 17 LYS B O 1
ATOM 623 N N . SER B 1 18 ? 36.167 6.549 30.588 1.00 15.66 18 SER B N 1
ATOM 624 C CA . SER B 1 18 ? 36.176 7.968 30.818 1.00 16.71 18 SER B CA 1
ATOM 625 C C . SER B 1 18 ? 34.797 8.514 31.292 1.00 15.59 18 SER B C 1
ATOM 626 O O . SER B 1 18 ? 34.710 9.413 32.166 1.00 17.48 18 SER B O 1
ATOM 629 N N . ALA B 1 19 ? 33.703 8.023 30.687 1.00 14.61 19 ALA B N 1
ATOM 630 C CA . ALA B 1 19 ? 32.330 8.434 31.027 1.00 15.32 19 ALA B CA 1
ATOM 631 C C . ALA B 1 19 ? 32.011 8.148 32.491 1.00 14.39 19 ALA B C 1
ATOM 632 O O . ALA B 1 19 ? 31.450 9.004 33.166 1.00 15.88 19 ALA B O 1
ATOM 634 N N . VAL B 1 20 ? 32.358 6.940 32.918 1.00 14.01 20 VAL B N 1
ATOM 635 C CA . VAL B 1 20 ? 32.133 6.507 34.291 1.00 12.81 20 VAL B CA 1
ATOM 636 C C . VAL B 1 20 ? 32.980 7.282 35.257 1.00 13.24 20 VAL B C 1
ATOM 637 O O . VAL B 1 20 ? 32.436 7.792 36.265 1.00 13.56 20 VAL B O 1
ATOM 641 N N . GLU B 1 21 ? 34.267 7.392 34.994 1.00 12.50 21 GLU B N 1
ATOM 642 C CA . GLU B 1 21 ? 35.113 8.173 35.902 1.00 13.95 21 GLU B CA 1
ATOM 643 C C . GLU B 1 21 ? 34.676 9.625 35.992 1.00 14.51 21 GLU B C 1
ATOM 644 O O . GLU B 1 21 ? 34.634 10.170 37.078 1.00 15.30 21 GLU B O 1
ATOM 650 N N . SER B 1 22 ? 34.289 10.239 34.855 1.00 14.77 22 SER B N 1
ATOM 651 C CA A SER B 1 22 ? 33.827 11.622 34.866 0.50 16.51 22 SER B CA 1
ATOM 652 C CA B SER B 1 22 ? 33.827 11.631 34.867 0.50 16.86 22 SER B CA 1
ATOM 653 C C . SER B 1 22 ? 32.558 11.781 35.676 1.00 15.62 22 SER B C 1
ATOM 654 O O . SER B 1 22 ? 32.418 12.750 36.475 1.00 19.20 22 SER B O 1
ATOM 659 N N . ALA B 1 23 ? 31.624 10.843 35.493 1.00 14.45 23 ALA B N 1
ATOM 660 C CA . ALA B 1 23 ? 30.312 10.908 36.192 1.00 13.65 23 ALA B CA 1
ATOM 661 C C . ALA B 1 23 ? 30.578 10.818 37.726 1.00 14.02 23 ALA B C 1
ATOM 662 O O . ALA B 1 23 ? 29.943 11.552 38.514 1.00 16.48 23 ALA B O 1
ATOM 664 N N . LEU B 1 24 ? 31.438 9.914 38.110 1.00 12.10 24 LEU B N 1
ATOM 665 C CA . LEU B 1 24 ? 31.717 9.739 39.562 1.00 11.26 24 LEU B CA 1
ATOM 666 C C . LEU B 1 24 ? 32.446 10.957 40.145 1.00 12.68 24 LEU B C 1
ATOM 667 O O . LEU B 1 24 ? 32.061 11.448 41.208 1.00 12.63 24 LEU B O 1
ATOM 672 N N . ASN B 1 25 ? 33.437 11.470 39.434 1.00 14.35 25 ASN B N 1
ATOM 673 C CA . ASN B 1 25 ? 34.195 12.656 39.870 1.00 14.86 25 ASN B CA 1
ATOM 674 C C . ASN B 1 25 ? 33.406 13.962 39.854 1.00 16.94 25 ASN B C 1
ATOM 675 O O . ASN B 1 25 ? 33.827 14.908 40.497 1.00 20.49 25 ASN B O 1
ATOM 680 N N . ASN B 1 26 ? 32.225 13.992 39.226 1.00 16.09 26 ASN B N 1
ATOM 681 C CA . ASN B 1 26 ? 31.324 15.167 39.319 1.00 18.99 26 ASN B CA 1
ATOM 682 C C . ASN B 1 26 ? 30.466 15.162 40.556 1.00 19.39 26 ASN B C 1
ATOM 683 O O . ASN B 1 26 ? 29.716 16.126 40.761 1.00 24.02 26 ASN B O 1
ATOM 688 N N . ILE B 1 27 ? 30.541 14.097 41.354 1.00 15.32 27 ILE B N 1
ATOM 689 C CA . ILE B 1 27 ? 29.793 14.033 42.613 1.00 14.27 27 ILE B CA 1
ATOM 690 C C . ILE B 1 27 ? 30.668 14.624 43.702 1.00 14.38 27 ILE B C 1
ATOM 691 O O . ILE B 1 27 ? 31.789 14.160 43.934 1.00 14.62 27 ILE B O 1
ATOM 696 N N . ASP B 1 28 ? 30.095 15.601 44.426 1.00 14.17 28 ASP B N 1
ATOM 697 C CA . ASP B 1 28 ? 30.797 16.183 45.584 1.00 15.92 28 ASP B CA 1
ATOM 698 C C . ASP B 1 28 ? 31.072 15.128 46.617 1.00 14.17 28 ASP B C 1
ATOM 699 O O . ASP B 1 28 ? 30.186 14.397 47.048 1.00 16.71 28 ASP B O 1
ATOM 704 N N . GLY B 1 29 ? 32.318 15.017 47.018 1.00 14.57 29 GLY B N 1
ATOM 705 C CA . GLY B 1 29 ? 32.688 13.983 47.964 1.00 13.83 29 GLY B CA 1
ATOM 706 C C . GLY B 1 29 ? 33.462 12.840 47.390 1.00 12.00 29 GLY B C 1
ATOM 707 O O . GLY B 1 29 ? 34.126 12.101 48.136 1.00 12.40 29 GLY B O 1
ATOM 708 N N . VAL B 1 30 ? 33.302 12.602 46.058 1.00 12.49 30 VAL B N 1
ATOM 709 C CA . VAL B 1 30 ? 34.155 11.628 45.404 1.00 11.40 30 VAL B CA 1
ATOM 710 C C . VAL B 1 30 ? 35.517 12.290 45.140 1.00 12.63 30 VAL B C 1
ATOM 711 O O . VAL B 1 30 ? 35.621 13.317 44.533 1.00 13.24 30 VAL B O 1
ATOM 715 N N . THR B 1 31 ? 36.550 11.601 45.617 1.00 11.84 31 THR B N 1
ATOM 716 C CA . THR B 1 31 ? 37.930 12.102 45.519 1.00 13.80 31 THR B CA 1
ATOM 717 C C . THR B 1 31 ? 38.588 11.610 44.231 1.00 13.30 31 THR B C 1
ATOM 718 O O . THR B 1 31 ? 39.274 12.406 43.574 1.00 16.16 31 THR B O 1
ATOM 722 N N . SER B 1 32 ? 38.373 10.338 43.897 1.00 12.40 32 SER B N 1
ATOM 723 C CA . SER B 1 32 ? 38.885 9.765 42.633 1.00 13.06 32 SER B CA 1
ATOM 724 C C . SER B 1 32 ? 38.127 8.520 42.302 1.00 12.29 32 SER B C 1
ATOM 725 O O . SER B 1 32 ? 37.415 7.931 43.160 1.00 12.43 32 SER B O 1
ATOM 728 N N . ALA B 1 33 ? 38.247 8.125 41.047 1.00 12.64 33 ALA B N 1
ATOM 729 C CA . ALA B 1 33 ? 37.602 6.944 40.583 1.00 12.00 33 ALA B CA 1
ATOM 730 C C . ALA B 1 33 ? 38.486 6.279 39.534 1.00 12.13 33 ALA B C 1
ATOM 731 O O . ALA B 1 33 ? 39.033 6.964 38.699 1.00 17.76 33 ALA B O 1
ATOM 733 N N . ASP B 1 34 ? 38.570 4.978 39.576 1.00 12.92 34 ASP B N 1
ATOM 734 C CA . ASP B 1 34 ? 39.449 4.198 38.670 1.00 15.98 34 ASP B CA 1
ATOM 735 C C . ASP B 1 34 ? 38.696 2.973 38.164 1.00 16.60 34 ASP B C 1
ATOM 736 O O . ASP B 1 34 ? 38.424 2.069 38.934 1.00 17.19 34 ASP B O 1
ATOM 741 N N . VAL B 1 35 ? 38.346 2.975 36.876 1.00 16.14 35 VAL B N 1
ATOM 742 C CA . VAL B 1 35 ? 37.763 1.837 36.231 1.00 17.37 35 VAL B CA 1
ATOM 743 C C . VAL B 1 35 ? 38.818 0.889 35.745 1.00 16.35 35 VAL B C 1
ATOM 744 O O . VAL B 1 35 ? 39.747 1.310 35.079 1.00 21.61 35 VAL B O 1
ATOM 748 N N . ASN B 1 36 ? 38.623 -0.388 36.015 1.00 17.60 36 ASN B N 1
ATOM 749 C CA . ASN B 1 36 ? 39.433 -1.457 35.413 1.00 19.49 36 ASN B CA 1
ATOM 750 C C . ASN B 1 36 ? 38.562 -2.131 34.394 1.00 18.70 36 ASN B C 1
ATOM 751 O O . ASN B 1 36 ? 37.647 -2.910 34.735 1.00 19.83 36 ASN B O 1
ATOM 756 N N . LEU B 1 37 ? 38.826 -1.820 33.124 1.00 19.73 37 LEU B N 1
ATOM 757 C CA . LEU B 1 37 ? 38.016 -2.455 32.073 1.00 21.26 37 LEU B CA 1
ATOM 758 C C . LEU B 1 37 ? 38.172 -3.972 31.955 1.00 23.17 37 LEU B C 1
ATOM 759 O O . LEU B 1 37 ? 37.236 -4.617 31.552 1.00 24.45 37 LEU B O 1
ATOM 764 N N . GLU B 1 38 ? 39.326 -4.526 32.337 1.00 22.06 38 GLU B N 1
ATOM 765 C CA . GLU B 1 38 ? 39.558 -5.960 32.185 1.00 24.13 38 GLU B CA 1
ATOM 766 C C . GLU B 1 38 ? 38.672 -6.749 33.107 1.00 27.36 38 GLU B C 1
ATOM 767 O O . GLU B 1 38 ? 38.175 -7.814 32.742 1.00 29.56 38 GLU B O 1
ATOM 773 N N . ASN B 1 39 ? 38.407 -6.228 34.300 1.00 22.41 39 ASN B N 1
ATOM 774 C CA . ASN B 1 39 ? 37.540 -6.984 35.185 1.00 26.10 39 ASN B CA 1
ATOM 775 C C . ASN B 1 39 ? 36.246 -6.311 35.595 1.00 23.35 39 ASN B C 1
ATOM 776 O O . ASN B 1 39 ? 35.529 -6.838 36.379 1.00 23.66 39 ASN B O 1
ATOM 781 N N . GLY B 1 40 ? 35.945 -5.147 35.029 1.00 20.71 40 GLY B N 1
ATOM 782 C CA . GLY B 1 40 ? 34.737 -4.462 35.365 1.00 20.36 40 GLY B CA 1
ATOM 783 C C . GLY B 1 40 ? 34.669 -3.835 36.726 1.00 21.15 40 GLY B C 1
ATOM 784 O O . GLY B 1 40 ? 33.606 -3.415 37.138 1.00 25.07 40 GLY B O 1
ATOM 785 N N . GLN B 1 41 ? 35.799 -3.707 37.396 1.00 22.84 41 GLN B N 1
ATOM 786 C CA . GLN B 1 41 ? 35.811 -3.188 38.759 1.00 22.51 41 GLN B CA 1
ATOM 787 C C . GLN B 1 41 ? 35.986 -1.688 38.686 1.00 20.91 41 GLN B C 1
ATOM 788 O O . GLN B 1 41 ? 36.890 -1.191 37.968 1.00 24.37 41 GLN B O 1
ATOM 794 N N . VAL B 1 42 ? 35.172 -0.984 39.474 1.00 16.68 42 VAL B N 1
ATOM 795 C CA . VAL B 1 42 ? 35.306 0.456 39.605 1.00 15.32 42 VAL B CA 1
ATOM 796 C C . VAL B 1 42 ? 35.614 0.805 41.072 1.00 14.99 42 VAL B C 1
ATOM 797 O O . VAL B 1 42 ? 34.798 0.571 41.938 1.00 16.73 42 VAL B O 1
ATOM 801 N N . SER B 1 43 ? 36.792 1.371 41.288 1.00 14.97 43 SER B N 1
ATOM 802 C CA A SER B 1 43 ? 37.255 1.670 42.622 0.50 15.12 43 SER B CA 1
ATOM 803 C CA B SER B 1 43 ? 37.270 1.674 42.631 0.50 15.02 43 SER B CA 1
ATOM 804 C C . SER B 1 43 ? 37.111 3.155 42.849 1.00 13.44 43 SER B C 1
ATOM 805 O O . SER B 1 43 ? 37.708 3.982 42.116 1.00 16.35 43 SER B O 1
ATOM 810 N N . VAL B 1 44 ? 36.340 3.521 43.887 1.00 13.09 44 VAL B N 1
ATOM 811 C CA . VAL B 1 44 ? 35.993 4.899 44.177 1.00 11.52 44 VAL B CA 1
ATOM 812 C C . VAL B 1 44 ? 36.597 5.257 45.534 1.00 11.84 44 VAL B C 1
ATOM 813 O O . VAL B 1 44 ? 36.398 4.522 46.470 1.00 12.75 44 VAL B O 1
ATOM 817 N N . GLN B 1 45 ? 37.339 6.372 45.597 1.00 11.08 45 GLN B N 1
ATOM 818 C CA . GLN B 1 45 ? 37.856 6.931 46.858 1.00 12.21 45 GLN B CA 1
ATOM 819 C C . GLN B 1 45 ? 36.964 8.128 47.180 1.00 11.00 45 GLN B C 1
ATOM 820 O O . GLN B 1 45 ? 36.663 8.920 46.323 1.00 11.34 45 GLN B O 1
ATOM 826 N N . TYR B 1 46 ? 36.501 8.205 48.433 1.00 11.23 46 TYR B N 1
ATOM 827 C CA . TYR B 1 46 ? 35.505 9.191 48.782 1.00 11.34 46 TYR B CA 1
ATOM 828 C C . TYR B 1 46 ? 35.541 9.515 50.274 1.00 11.59 46 TYR B C 1
ATOM 829 O O . TYR B 1 46 ? 35.897 8.727 51.086 1.00 12.34 46 TYR B O 1
ATOM 838 N N . ASP B 1 47 ? 34.986 10.671 50.543 1.00 11.01 47 ASP B N 1
ATOM 839 C CA . ASP B 1 47 ? 34.656 11.128 51.924 1.00 11.71 47 ASP B CA 1
ATOM 840 C C . ASP B 1 47 ? 33.269 10.607 52.247 1.00 11.35 47 ASP B C 1
ATOM 841 O O . ASP B 1 47 ? 32.245 11.062 51.675 1.00 11.90 47 ASP B O 1
ATOM 846 N N . ASP B 1 48 ? 33.222 9.635 53.145 1.00 10.58 48 ASP B N 1
ATOM 847 C CA . ASP B 1 48 ? 31.974 8.991 53.493 1.00 13.19 48 ASP B CA 1
ATOM 848 C C . ASP B 1 48 ? 31.023 9.788 54.295 1.00 12.20 48 ASP B C 1
ATOM 849 O O . ASP B 1 48 ? 29.903 9.307 54.535 1.00 14.52 48 ASP B O 1
ATOM 854 N N . SER B 1 49 ? 31.388 1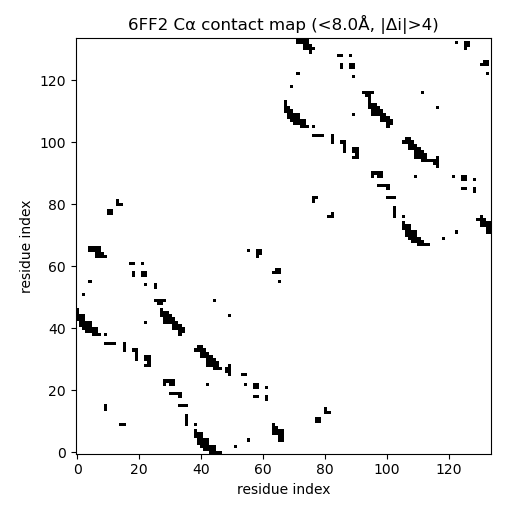0.997 54.701 1.00 11.07 49 SER B N 1
ATOM 855 C CA A SER B 1 49 ? 30.424 11.941 55.257 0.50 12.00 49 SER B CA 1
ATOM 856 C CA B SER B 1 49 ? 30.423 11.937 55.258 0.50 12.02 49 SER B CA 1
ATOM 857 C C . SER B 1 49 ? 29.717 12.771 54.173 1.00 12.86 49 SER B C 1
ATOM 858 O O . SER B 1 49 ? 28.729 13.462 54.448 1.00 14.78 49 SER B O 1
ATOM 863 N N . LYS B 1 50 ? 30.226 12.741 52.930 1.00 11.70 50 LYS B N 1
ATOM 864 C CA . LYS B 1 50 ? 29.703 13.559 51.876 1.00 12.88 50 LYS B CA 1
ATOM 865 C C . LYS B 1 50 ? 28.932 12.827 50.823 1.00 14.30 50 LYS B C 1
ATOM 866 O O . LYS B 1 50 ? 28.027 13.391 50.244 1.00 19.72 50 LYS B O 1
ATOM 872 N N . VAL B 1 51 ? 29.291 11.593 50.543 1.00 11.88 51 VAL B N 1
ATOM 873 C CA . VAL B 1 51 ? 28.666 10.846 49.463 1.00 12.46 51 VAL B CA 1
ATOM 874 C C . VAL B 1 51 ? 28.366 9.419 49.926 1.00 11.42 51 VAL B C 1
ATOM 875 O O . VAL B 1 51 ? 29.135 8.824 50.699 1.00 14.67 51 VAL B O 1
ATOM 879 N N . ALA B 1 52 ? 27.195 8.914 49.496 1.00 12.91 52 ALA B N 1
ATOM 880 C CA . ALA B 1 52 ? 26.772 7.560 49.730 1.00 13.10 52 ALA B CA 1
ATOM 881 C C . ALA B 1 52 ? 27.010 6.703 48.493 1.00 11.42 52 ALA B C 1
ATOM 882 O O . ALA B 1 52 ? 26.987 7.198 47.366 1.00 12.49 52 ALA B O 1
ATOM 884 N N . VAL B 1 53 ? 27.193 5.435 48.727 1.00 11.61 53 VAL B N 1
ATOM 885 C CA . VAL B 1 53 ? 27.368 4.482 47.629 1.00 12.52 53 VAL B CA 1
ATOM 886 C C . VAL B 1 53 ? 26.170 4.425 46.703 1.00 11.94 53 VAL B C 1
ATOM 887 O O . VAL B 1 53 ? 26.334 4.268 45.489 1.00 11.68 53 VAL B O 1
ATOM 891 N N . SER B 1 54 ? 24.978 4.670 47.238 1.00 11.96 54 SER B N 1
ATOM 892 C CA . SER B 1 54 ? 23.793 4.770 46.380 1.00 13.28 54 SER B CA 1
ATOM 893 C C . SER B 1 54 ? 23.948 5.834 45.272 1.00 11.78 54 SER B C 1
ATOM 894 O O . SER B 1 54 ? 23.466 5.646 44.161 1.00 13.42 54 SER B O 1
ATOM 897 N N . GLN B 1 55 ? 24.602 6.957 45.563 1.00 11.14 55 GLN B N 1
ATOM 898 C CA . GLN B 1 55 ? 24.787 7.986 44.591 1.00 10.24 55 GLN B CA 1
ATOM 899 C C . GLN B 1 55 ? 25.766 7.505 43.476 1.00 10.90 55 GLN B C 1
ATOM 900 O O . GLN B 1 55 ? 25.632 7.929 42.324 1.00 12.06 55 GLN B O 1
ATOM 906 N N . MET B 1 56 ? 26.745 6.711 43.873 1.00 10.54 56 MET B N 1
ATOM 907 C CA . MET B 1 56 ? 27.732 6.184 42.923 1.00 10.92 56 MET B CA 1
ATOM 908 C C . MET B 1 56 ? 27.044 5.245 41.962 1.00 11.77 56 MET B C 1
ATOM 909 O O . MET B 1 56 ? 27.247 5.324 40.731 1.00 12.50 56 MET B O 1
ATOM 914 N N . LYS B 1 57 ? 26.229 4.358 42.513 1.00 11.73 57 LYS B N 1
ATOM 915 C CA A LYS B 1 57 ? 25.511 3.417 41.673 0.50 12.33 57 LYS B CA 1
ATOM 916 C CA B LYS B 1 57 ? 25.485 3.412 41.690 0.50 12.34 57 LYS B CA 1
ATOM 917 C C . LYS B 1 57 ? 24.600 4.169 40.703 1.00 13.01 57 LYS B C 1
ATOM 918 O O . LYS B 1 57 ? 24.564 3.844 39.513 1.00 13.86 57 LYS B O 1
ATOM 929 N N . ASP B 1 58 ? 23.904 5.199 41.194 1.00 12.65 58 ASP B N 1
ATOM 930 C CA . ASP B 1 58 ? 22.992 5.906 40.298 1.00 14.15 58 ASP B CA 1
ATOM 931 C C . ASP B 1 58 ? 23.753 6.642 39.178 1.00 14.70 58 ASP B C 1
ATOM 932 O O . ASP B 1 58 ? 23.312 6.682 38.046 1.00 15.43 58 ASP B O 1
ATOM 937 N N . ALA B 1 59 ? 24.900 7.236 39.510 1.00 12.75 59 ALA B N 1
ATOM 938 C CA . ALA B 1 59 ? 25.703 7.898 38.501 1.00 14.29 59 ALA B CA 1
ATOM 939 C C . ALA B 1 59 ? 26.144 6.922 37.414 1.00 12.33 59 ALA B C 1
ATOM 940 O O . ALA B 1 59 ? 26.169 7.284 36.230 1.00 15.53 59 ALA B O 1
ATOM 942 N N . ILE B 1 60 ? 26.525 5.711 37.796 1.00 12.63 60 ILE B N 1
ATOM 943 C CA . ILE B 1 60 ? 26.979 4.776 36.819 1.00 12.63 60 ILE B CA 1
ATOM 944 C C . ILE B 1 60 ? 25.801 4.302 35.964 1.00 14.05 60 ILE B C 1
ATOM 945 O O . ILE B 1 60 ? 25.932 4.205 34.747 1.00 15.79 60 ILE B O 1
ATOM 950 N N . GLU B 1 61 ? 24.692 3.942 36.603 1.00 14.15 61 GLU B N 1
ATOM 951 C CA . GLU B 1 61 ? 23.511 3.474 35.874 1.00 17.16 61 GLU B CA 1
ATOM 952 C C . GLU B 1 61 ? 22.942 4.543 34.972 1.00 18.07 61 GLU B C 1
ATOM 953 O O . GLU B 1 61 ? 22.476 4.235 33.866 1.00 20.75 61 GLU B O 1
ATOM 959 N N . ASP B 1 62 ? 23.073 5.799 35.332 1.00 18.78 62 ASP B N 1
ATOM 960 C CA . ASP B 1 62 ? 22.593 6.878 34.502 1.00 19.26 62 ASP B CA 1
ATOM 961 C C . ASP B 1 62 ? 23.398 7.031 33.210 1.00 19.89 62 ASP B C 1
ATOM 962 O O . ASP B 1 62 ? 22.922 7.649 32.262 1.00 26.65 62 ASP B O 1
ATOM 967 N N . GLN B 1 63 ? 24.649 6.556 33.221 1.00 18.47 63 GLN B N 1
ATOM 968 C CA . GLN B 1 63 ? 25.492 6.505 32.053 1.00 20.04 63 GLN B CA 1
ATOM 969 C C . GLN B 1 63 ? 25.243 5.298 31.167 1.00 18.63 63 GLN B C 1
ATOM 970 O O . GLN B 1 63 ? 25.908 5.176 30.121 1.00 22.53 63 GLN B O 1
ATOM 976 N N . GLY B 1 64 ? 24.340 4.413 31.582 1.00 20.57 64 GLY B N 1
ATOM 977 C CA . GLY B 1 64 ? 23.879 3.281 30.794 1.00 22.71 64 GLY B CA 1
ATOM 978 C C . GLY B 1 64 ? 24.424 1.937 31.189 1.00 21.07 64 GLY B C 1
ATOM 979 O O . GLY B 1 64 ? 24.161 0.947 30.512 1.00 26.60 64 GLY B O 1
ATOM 980 N N . TYR B 1 65 ? 25.213 1.862 32.261 1.00 17.95 65 TYR B N 1
ATOM 981 C CA . TYR B 1 65 ? 25.840 0.579 32.672 1.00 18.44 65 TYR B CA 1
ATOM 982 C C . TYR B 1 65 ? 25.034 -0.047 33.797 1.00 19.34 65 TYR B C 1
ATOM 983 O O . TYR B 1 65 ? 24.139 0.566 34.303 1.00 22.75 65 TYR B O 1
ATOM 992 N N . ASP B 1 66 ? 25.324 -1.297 34.103 1.00 20.45 66 ASP B N 1
ATOM 993 C CA . ASP B 1 66 ? 24.655 -2.049 35.166 1.00 23.57 66 ASP B CA 1
ATOM 994 C C . ASP B 1 66 ? 25.618 -2.290 36.342 1.00 19.44 66 ASP B C 1
ATOM 995 O O . ASP B 1 66 ? 26.732 -2.809 36.168 1.00 21.89 66 ASP B O 1
ATOM 1000 N N . VAL B 1 67 ? 25.180 -1.889 37.543 1.00 19.81 67 VAL B N 1
ATOM 1001 C CA . VAL B 1 67 ? 25.924 -2.227 38.738 1.00 21.17 67 VAL B CA 1
ATOM 1002 C C . VAL B 1 67 ? 25.428 -3.569 39.252 1.00 22.83 67 VAL B C 1
ATOM 1003 O O . VAL B 1 67 ? 24.233 -3.765 39.405 1.00 27.90 67 VAL B O 1
ATOM 1007 N N . VAL B 1 68 ? 26.347 -4.489 39.458 1.00 24.54 68 VAL B N 1
ATOM 1008 C CA . VAL B 1 68 ? 25.996 -5.861 39.797 1.00 31.45 68 VAL B CA 1
ATOM 1009 C C . VAL B 1 68 ? 26.583 -6.261 41.139 1.00 34.92 68 VAL B C 1
ATOM 1010 O O . VAL B 1 68 ? 26.036 -7.054 41.879 1.00 32.49 68 VAL B O 1
#

Foldseek 3Di:
DKDKWQKPDQADPVLQVQLFVLQVPFPFWPGWGADNVGRIIMIDGDCVRDDVVSSQVSSVVVPIHTD/DKDKWAKPDQADPVLQVQLFVLQVVAPFWPGWGADNVGRIIMTDGDVVRDDVVSSQVSSVVVPMHTD